Protein AF-A0A3B0RE97-F1 (afdb_monomer)

pLDDT: mean 91.7, std 10.53, range [50.34, 98.0]

Secondary structure (DSSP, 8-state):
-------S--HHHHHHHHHHHHHHHHH--HHHHHHHHTSSS-S-HHHHHHHHHTTGGGTTS--

Solvent-accessible surface area (backbone atoms only — not comparable to full-atom values): 4077 Å² total; per-residue (Å²): 130,84,82,77,69,86,90,73,81,52,71,69,56,50,56,50,48,52,52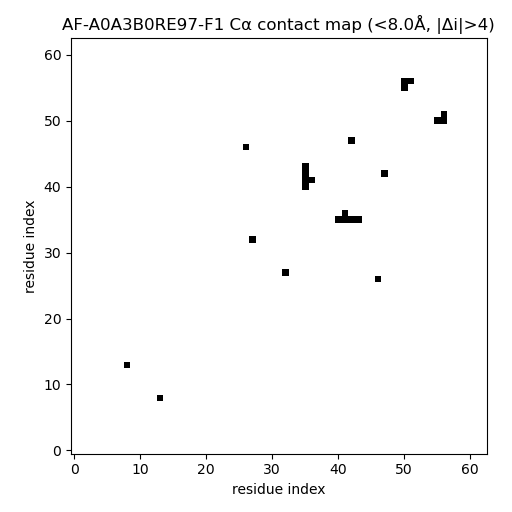,54,53,51,49,49,59,72,76,53,46,69,69,59,53,57,56,25,72,79,38,95,83,54,64,59,68,68,61,54,49,49,45,50,75,70,42,62,83,48,67,90,58,84,134

Sequence (63 aa):
MENLGTIGTTEEQIELMDVATNFCRDKSPIEKVRALIDDELGYDPGVWKEIGELGWLAIAIPE

Nearest PDB structures (foldseek):
  4x28-assembly1_C  TM=7.949E-01  e=1.400E+00  Mycobacterium tuberculosis H37Rv

Mean predicted aligned error: 5.45 Å

InterPro domains:
  IPR009100 Acyl-CoA dehydrogenase/oxidase, N-terminal and middle domain superfamily [SSF56645] (9-63)
  IPR013786 Acyl-CoA dehydrogenase/oxidase, N-terminal [PF02771] (10-63)
  IPR037069 Acyl-CoA dehydrogenase/oxidase, N-terminal domain superfamily [G3DSA:1.10.540.10] (8-63)

Radius of gyration: 16.63 Å; Cα contacts (8 Å, |Δi|>4): 12; chains: 1; bounding box: 40×31×44 Å

Organism: NCBI:txid652676

Structure (mmCIF, N/CA/C/O backbone):
data_AF-A0A3B0RE97-F1
#
_entry.id   AF-A0A3B0RE97-F1
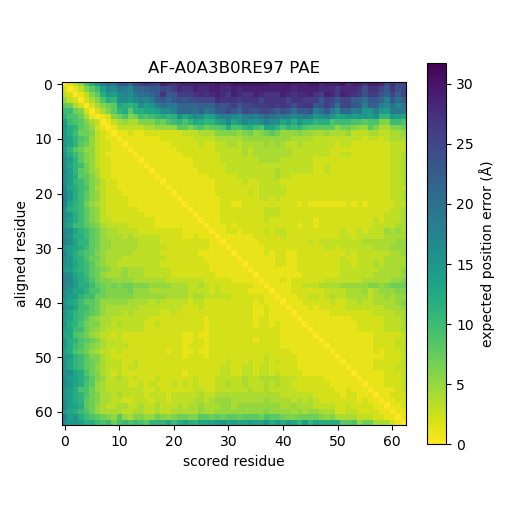#
loop_
_atom_site.group_PDB
_atom_site.id
_atom_site.type_symbol
_atom_site.label_atom_id
_atom_site.label_alt_id
_atom_site.label_comp_id
_atom_site.label_asym_id
_atom_site.label_entity_id
_atom_site.label_seq_id
_atom_site.pdbx_PDB_ins_code
_atom_site.Cartn_x
_atom_site.Cartn_y
_atom_site.Cartn_z
_atom_site.occupancy
_atom_site.B_iso_or_equiv
_atom_site.auth_seq_id
_atom_site.auth_comp_id
_atom_site.auth_asym_id
_atom_site.auth_atom_id
_atom_site.pdbx_PDB_model_num
ATOM 1 N N . MET A 1 1 ? 21.945 -21.715 -30.692 1.00 50.34 1 MET A N 1
ATOM 2 C CA . MET A 1 1 ? 20.982 -21.934 -29.599 1.00 50.34 1 MET A CA 1
ATOM 3 C C . MET A 1 1 ? 20.322 -20.587 -29.388 1.00 50.34 1 MET A C 1
ATOM 5 O O . MET A 1 1 ? 21.022 -19.662 -28.996 1.00 50.34 1 MET A O 1
ATOM 9 N N . GLU A 1 2 ? 19.079 -20.419 -29.845 1.00 56.78 2 GLU A N 1
ATOM 10 C CA . GLU A 1 2 ? 18.352 -19.155 -29.670 1.00 56.78 2 GLU A CA 1
ATOM 11 C C . GLU A 1 2 ? 18.266 -18.837 -28.178 1.00 56.78 2 GLU A C 1
ATOM 13 O O . GLU A 1 2 ? 17.945 -19.708 -27.370 1.00 56.78 2 GLU A O 1
ATOM 18 N N . ASN A 1 3 ? 18.624 -17.605 -27.816 1.00 65.12 3 ASN A N 1
ATOM 19 C CA . ASN A 1 3 ? 18.495 -17.108 -26.456 1.00 65.12 3 ASN A CA 1
ATOM 20 C C . ASN A 1 3 ? 17.004 -16.859 -26.195 1.00 65.12 3 ASN A C 1
ATOM 22 O O . ASN A 1 3 ? 16.475 -15.788 -26.483 1.00 65.12 3 ASN A O 1
ATOM 26 N N . LEU A 1 4 ? 16.319 -17.906 -25.739 1.00 67.19 4 LEU A N 1
ATOM 27 C CA . LEU A 1 4 ? 14.982 -17.827 -25.167 1.00 67.19 4 LEU A CA 1
ATOM 28 C C . LEU A 1 4 ? 15.163 -17.096 -23.833 1.00 67.19 4 LEU A C 1
ATOM 30 O O . LEU A 1 4 ? 15.686 -17.694 -22.899 1.00 67.19 4 LEU A O 1
ATOM 34 N N . GLY A 1 5 ? 14.868 -15.793 -23.816 1.00 68.12 5 GLY A N 1
ATOM 35 C CA . GLY A 1 5 ? 15.300 -14.840 -22.791 1.00 68.12 5 GLY A CA 1
ATOM 36 C C . GLY A 1 5 ? 15.243 -15.327 -21.340 1.00 68.12 5 GLY A C 1
ATOM 37 O O . GLY A 1 5 ? 14.434 -16.170 -20.956 1.00 68.12 5 GLY A O 1
ATOM 38 N N . THR A 1 6 ? 16.121 -14.757 -20.518 1.00 70.44 6 THR A N 1
ATOM 39 C CA . THR A 1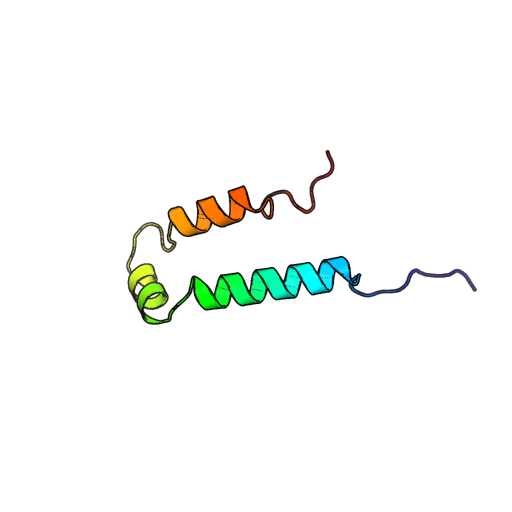 6 ? 16.251 -15.065 -19.095 1.00 70.44 6 THR A CA 1
ATOM 40 C C . THR A 1 6 ? 14.910 -14.877 -18.379 1.00 70.44 6 THR A C 1
ATOM 42 O O . THR A 1 6 ? 14.387 -13.768 -18.315 1.00 70.44 6 THR A O 1
ATOM 45 N N . ILE A 1 7 ? 14.347 -15.958 -17.834 1.00 74.00 7 ILE A N 1
ATOM 46 C CA . ILE A 1 7 ? 13.155 -15.891 -16.983 1.00 74.00 7 ILE A CA 1
ATOM 47 C C . ILE A 1 7 ? 13.622 -15.491 -15.580 1.00 74.00 7 ILE A C 1
ATOM 49 O O . ILE A 1 7 ? 14.288 -16.274 -14.903 1.00 74.00 7 ILE A O 1
ATOM 53 N N . GLY A 1 8 ? 13.297 -14.272 -15.156 1.00 80.88 8 GLY A N 1
ATOM 54 C CA . GLY A 1 8 ? 13.631 -13.747 -13.833 1.00 80.88 8 GLY A CA 1
ATOM 55 C C . GLY A 1 8 ? 13.144 -12.312 -13.642 1.00 80.88 8 GLY A C 1
ATOM 56 O O . GLY A 1 8 ? 12.786 -11.644 -14.610 1.00 80.88 8 GLY A O 1
ATOM 57 N N . THR A 1 9 ? 13.114 -11.851 -12.393 1.00 87.12 9 THR A N 1
ATOM 58 C CA . THR A 1 9 ? 12.887 -10.441 -12.046 1.00 87.12 9 THR A CA 1
ATOM 59 C C . THR A 1 9 ? 14.165 -9.628 -12.222 1.00 87.12 9 THR A C 1
ATOM 61 O O . THR A 1 9 ? 15.258 -10.117 -11.926 1.00 87.12 9 THR A O 1
ATOM 64 N N . THR A 1 10 ? 14.034 -8.385 -12.682 1.00 92.00 10 THR A N 1
ATOM 65 C CA . THR A 1 10 ? 15.147 -7.423 -12.695 1.00 92.00 10 THR A CA 1
ATOM 66 C C . THR A 1 10 ? 15.473 -6.949 -11.276 1.00 92.00 10 THR A C 1
ATOM 68 O O . THR A 1 10 ? 14.664 -7.106 -10.362 1.00 92.00 10 THR A O 1
ATOM 71 N N . GLU A 1 11 ? 16.650 -6.351 -11.083 1.00 93.19 11 GLU A N 1
ATOM 72 C CA . GLU A 1 11 ? 17.037 -5.741 -9.801 1.00 93.19 11 GLU A CA 1
ATOM 73 C C . GLU A 1 11 ? 16.040 -4.649 -9.384 1.00 93.19 11 GLU A C 1
ATOM 75 O O . GLU A 1 11 ? 15.512 -4.695 -8.280 1.00 93.19 11 G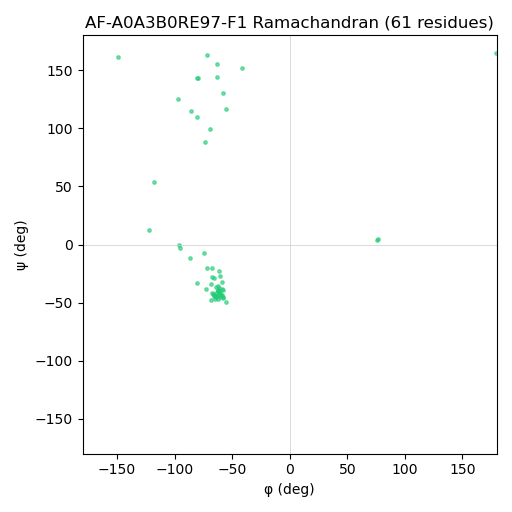LU A O 1
ATOM 80 N N . GLU A 1 12 ? 15.646 -3.775 -10.313 1.00 92.19 12 GLU A N 1
ATOM 81 C CA . GLU A 1 12 ? 14.614 -2.752 -10.081 1.00 92.19 12 GLU A CA 1
ATOM 82 C C . GLU A 1 12 ? 13.262 -3.354 -9.652 1.00 92.19 12 GLU A C 1
ATOM 84 O O . GLU A 1 12 ? 12.583 -2.820 -8.777 1.00 92.19 12 GLU A O 1
ATOM 89 N N . GLN A 1 13 ? 12.857 -4.489 -10.236 1.00 92.88 13 GLN A N 1
ATOM 90 C CA . GLN A 1 13 ? 11.626 -5.180 -9.837 1.00 92.88 13 GLN A CA 1
ATOM 91 C C . GLN A 1 13 ? 11.733 -5.787 -8.434 1.00 92.88 13 GLN A C 1
ATOM 93 O O . GLN A 1 13 ? 10.732 -5.830 -7.718 1.00 92.88 13 GLN A O 1
ATOM 98 N N . ILE A 1 14 ? 12.920 -6.253 -8.040 1.00 94.88 14 ILE A N 1
ATOM 99 C CA . ILE A 1 14 ? 13.184 -6.750 -6.684 1.00 94.88 14 ILE A CA 1
ATOM 100 C C . ILE A 1 14 ? 13.124 -5.590 -5.686 1.00 94.88 14 ILE A C 1
ATOM 102 O O . ILE A 1 14 ? 12.406 -5.686 -4.695 1.00 94.88 14 ILE A O 1
ATOM 106 N N . GLU A 1 15 ? 13.788 -4.472 -5.976 1.00 95.19 15 GLU A N 1
ATOM 107 C CA . GLU A 1 15 ? 13.749 -3.278 -5.125 1.00 95.19 15 GLU A CA 1
ATOM 108 C C . GLU A 1 15 ? 12.317 -2.754 -4.950 1.00 95.19 15 GLU A C 1
ATOM 110 O O . GLU A 1 15 ? 11.879 -2.467 -3.833 1.00 95.19 15 GLU A O 1
ATOM 115 N N . LEU A 1 16 ? 11.543 -2.701 -6.038 1.00 94.56 16 LEU A N 1
ATOM 116 C CA . LEU A 1 16 ? 10.128 -2.341 -5.990 1.00 94.56 16 LEU A CA 1
ATOM 117 C C . LEU A 1 16 ? 9.322 -3.303 -5.102 1.00 94.56 16 LEU A C 1
ATOM 119 O O . LEU A 1 16 ? 8.484 -2.858 -4.312 1.00 94.56 16 LEU A O 1
ATOM 123 N N . MET A 1 17 ? 9.570 -4.611 -5.215 1.00 94.75 17 MET A N 1
ATOM 124 C CA . MET A 1 17 ? 8.913 -5.630 -4.393 1.00 94.75 17 MET A CA 1
ATOM 125 C C . MET A 1 17 ? 9.215 -5.434 -2.903 1.00 94.75 17 MET A C 1
ATOM 127 O O . MET A 1 17 ? 8.312 -5.565 -2.071 1.00 94.75 17 MET A O 1
ATOM 131 N N . ASP A 1 18 ? 10.453 -5.087 -2.557 1.00 97.19 18 ASP A N 1
ATOM 132 C CA . ASP A 1 18 ? 10.865 -4.841 -1.174 1.00 97.19 18 ASP A CA 1
ATOM 133 C C . ASP A 1 18 ? 10.164 -3.608 -0.591 1.00 97.19 18 ASP A C 1
ATOM 135 O O . ASP A 1 18 ? 9.627 -3.660 0.524 1.00 97.19 18 ASP A O 1
ATOM 139 N N . VAL A 1 19 ? 10.085 -2.515 -1.358 1.00 96.88 19 VAL A N 1
ATOM 140 C CA . VAL A 1 19 ? 9.345 -1.309 -0.950 1.00 96.88 19 VAL A CA 1
ATOM 141 C C . VAL A 1 19 ? 7.857 -1.622 -0.766 1.00 96.88 19 VAL A C 1
ATOM 143 O O . VAL A 1 19 ? 7.284 -1.271 0.268 1.00 96.88 19 VAL A O 1
ATOM 146 N N . ALA A 1 20 ? 7.235 -2.332 -1.712 1.00 96.25 20 ALA A N 1
ATOM 147 C CA . ALA A 1 20 ? 5.828 -2.728 -1.621 1.00 96.25 20 ALA A CA 1
ATOM 148 C C . ALA A 1 20 ? 5.547 -3.642 -0.421 1.00 96.25 20 ALA A C 1
ATOM 150 O O . ALA A 1 20 ? 4.537 -3.481 0.272 1.00 96.25 20 ALA A O 1
ATOM 151 N N . THR A 1 21 ? 6.465 -4.562 -0.126 1.00 97.00 21 THR A N 1
ATOM 152 C CA . THR A 1 21 ? 6.362 -5.479 1.014 1.00 97.00 21 THR A CA 1
ATOM 153 C C . THR A 1 21 ? 6.410 -4.724 2.339 1.00 97.00 21 THR A C 1
ATOM 155 O O . THR A 1 21 ? 5.573 -4.960 3.217 1.00 97.00 21 THR A O 1
ATOM 158 N N . ASN A 1 22 ? 7.359 -3.797 2.488 1.00 98.00 22 ASN A N 1
ATOM 159 C CA . ASN A 1 22 ? 7.482 -2.983 3.697 1.00 98.00 22 ASN A CA 1
ATOM 160 C C . ASN A 1 22 ? 6.281 -2.048 3.869 1.00 98.00 22 ASN A C 1
ATOM 162 O O . ASN A 1 22 ? 5.694 -2.004 4.948 1.00 98.00 22 ASN A O 1
ATOM 166 N N . PHE A 1 23 ? 5.830 -1.407 2.790 1.00 97.88 23 PHE A N 1
ATOM 167 C CA . PHE A 1 23 ? 4.612 -0.600 2.800 1.00 97.88 23 PHE A CA 1
ATOM 168 C C . PHE A 1 23 ? 3.396 -1.394 3.297 1.00 97.88 23 PHE A C 1
ATOM 170 O O . PHE A 1 23 ? 2.691 -0.954 4.206 1.00 97.88 23 PHE A O 1
ATOM 177 N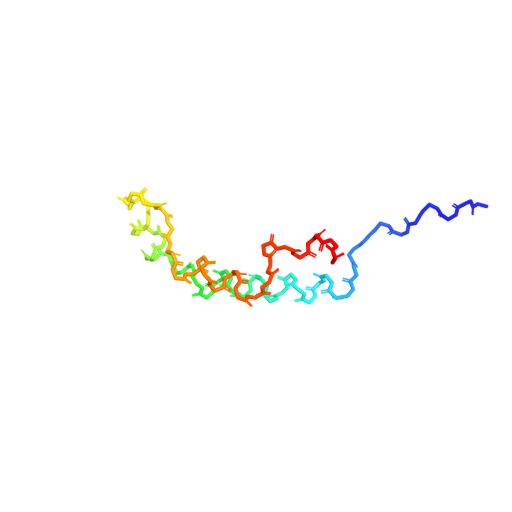 N . CYS A 1 24 ? 3.165 -2.595 2.753 1.00 96.12 24 CYS A N 1
ATOM 178 C CA . CYS A 1 24 ? 2.048 -3.441 3.177 1.00 96.12 24 CYS A CA 1
ATOM 179 C C . CYS A 1 24 ? 2.145 -3.810 4.660 1.00 96.12 24 CYS A C 1
ATOM 181 O O . CYS A 1 24 ? 1.132 -3.780 5.363 1.00 96.12 24 CYS A O 1
ATOM 183 N N . ARG A 1 25 ? 3.352 -4.134 5.140 1.00 96.56 25 ARG A N 1
ATOM 184 C CA . ARG A 1 25 ? 3.611 -4.459 6.548 1.00 96.56 25 ARG A CA 1
ATOM 185 C C . ARG A 1 25 ? 3.271 -3.288 7.468 1.00 96.56 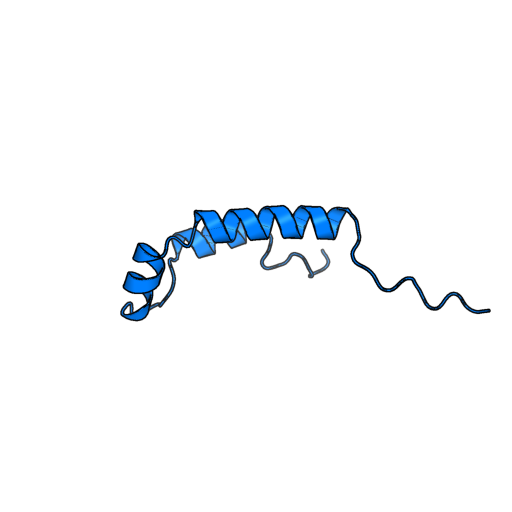25 ARG A C 1
ATOM 187 O O . ARG A 1 25 ? 2.601 -3.497 8.477 1.00 96.56 25 ARG A O 1
ATOM 194 N N . ASP A 1 26 ? 3.688 -2.084 7.100 1.00 97.38 26 ASP A N 1
ATOM 195 C CA . ASP A 1 26 ? 3.500 -0.883 7.914 1.00 97.38 26 ASP A CA 1
ATOM 196 C C . ASP A 1 26 ? 2.040 -0.411 7.917 1.00 97.38 26 ASP A C 1
ATOM 198 O O . ASP A 1 26 ? 1.515 0.023 8.945 1.00 97.38 26 ASP A O 1
ATOM 202 N N . LYS A 1 27 ? 1.349 -0.516 6.775 1.00 97.19 27 LYS A N 1
ATOM 203 C CA . LYS A 1 27 ? -0.031 -0.028 6.612 1.00 97.19 27 LYS A CA 1
ATOM 204 C C . LYS A 1 27 ? -1.104 -1.034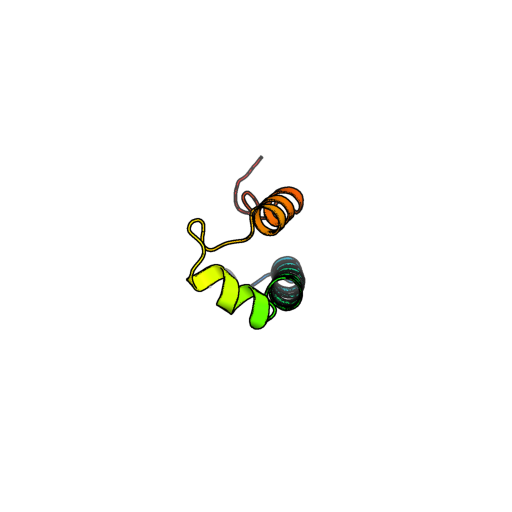 7.034 1.00 97.19 27 LYS A C 1
ATOM 206 O O . LYS A 1 27 ? -2.262 -0.626 7.173 1.00 97.19 27 LYS A O 1
ATOM 211 N N . SER A 1 28 ? -0.738 -2.298 7.280 1.00 95.88 28 SER A N 1
ATOM 212 C CA . SER A 1 28 ? -1.670 -3.397 7.601 1.00 95.88 28 SER A CA 1
ATOM 213 C C . SER A 1 28 ? -1.466 -4.013 8.998 1.00 95.88 28 SER A C 1
ATOM 215 O O . SER A 1 28 ? -1.330 -5.235 9.118 1.00 95.88 28 SER A O 1
ATOM 217 N N . PRO A 1 29 ? -1.460 -3.223 10.092 1.00 96.75 29 PRO A N 1
ATOM 218 C CA . PRO A 1 29 ? -1.441 -3.797 11.433 1.00 96.75 29 PRO A CA 1
ATOM 219 C C . PRO A 1 29 ? -2.715 -4.620 11.681 1.00 96.75 29 PRO A C 1
ATOM 221 O O . PRO A 1 29 ? -3.807 -4.250 11.245 1.00 96.75 29 PRO A O 1
ATOM 224 N N . ILE A 1 30 ? -2.589 -5.731 12.416 1.00 96.31 30 ILE A N 1
ATOM 225 C CA . ILE A 1 30 ? -3.674 -6.719 12.571 1.00 96.31 30 ILE A CA 1
ATOM 226 C C . ILE A 1 30 ? -4.957 -6.133 13.174 1.00 96.31 30 ILE A C 1
ATOM 228 O O . ILE A 1 30 ? -6.054 -6.566 12.832 1.00 96.31 30 ILE A O 1
ATOM 232 N N . GLU A 1 31 ? -4.837 -5.133 14.047 1.00 96.94 31 GLU A N 1
ATOM 233 C CA . GLU A 1 31 ? -5.983 -4.430 14.631 1.00 96.94 31 GLU A CA 1
ATOM 234 C C . GLU A 1 31 ? -6.786 -3.682 13.563 1.00 96.94 31 GLU A C 1
ATOM 236 O O . GLU A 1 31 ? -8.006 -3.819 13.504 1.00 96.94 31 GLU A O 1
ATOM 241 N N . LYS A 1 32 ? -6.096 -2.967 12.665 1.00 96.31 32 LYS A N 1
ATOM 242 C CA . LYS A 1 32 ? -6.718 -2.260 11.541 1.00 96.31 32 LYS A CA 1
ATOM 243 C C . LYS A 1 32 ? -7.354 -3.238 10.562 1.00 96.31 32 LYS A C 1
ATOM 245 O O . LYS A 1 32 ? -8.487 -3.027 10.153 1.00 96.31 32 LYS A O 1
ATOM 250 N N . VAL A 1 33 ? -6.657 -4.327 10.231 1.00 96.44 33 VAL A N 1
ATOM 251 C CA . VAL A 1 33 ? -7.196 -5.374 9.347 1.00 96.44 33 VAL A CA 1
ATOM 252 C C . VAL A 1 33 ? -8.492 -5.948 9.917 1.00 96.44 33 VAL A C 1
ATOM 254 O O . VAL A 1 33 ? -9.468 -6.066 9.189 1.00 96.44 33 VAL A O 1
ATOM 257 N N . ARG A 1 34 ? -8.536 -6.262 11.218 1.00 97.31 34 ARG A N 1
ATOM 258 C CA . ARG A 1 34 ? -9.758 -6.765 11.864 1.00 97.31 34 ARG A CA 1
ATOM 259 C C . ARG A 1 34 ? -10.897 -5.754 11.828 1.00 97.31 34 ARG A C 1
ATOM 261 O O . ARG A 1 34 ? -12.012 -6.149 11.528 1.00 97.31 34 ARG A O 1
ATOM 268 N N . ALA A 1 35 ? -10.616 -4.481 12.100 1.00 96.50 35 ALA A N 1
ATOM 269 C CA . ALA A 1 35 ? -11.629 -3.431 12.028 1.00 96.50 35 ALA A CA 1
ATOM 270 C C . ALA A 1 35 ? -12.213 -3.282 10.611 1.00 96.50 35 ALA A C 1
ATOM 272 O O . ALA A 1 35 ? -13.410 -3.071 10.466 1.00 96.50 35 ALA A O 1
ATOM 273 N N . LEU A 1 36 ? -11.382 -3.440 9.576 1.00 97.56 36 LEU A N 1
ATOM 274 C CA . LEU A 1 36 ? -11.809 -3.343 8.180 1.00 97.56 36 LEU A CA 1
ATOM 275 C C . LEU A 1 36 ? -12.669 -4.527 7.709 1.00 97.56 36 LEU A C 1
ATOM 277 O O . LEU A 1 36 ? -13.385 -4.375 6.733 1.00 97.56 36 LEU A O 1
ATOM 281 N N . ILE A 1 37 ? -12.642 -5.690 8.372 1.00 96.94 37 ILE A N 1
ATOM 282 C CA . ILE A 1 37 ? -13.489 -6.839 7.985 1.00 96.94 37 ILE A CA 1
ATOM 283 C C . ILE A 1 37 ? -14.982 -6.506 8.109 1.00 96.94 37 ILE A C 1
ATOM 285 O O . ILE A 1 37 ? -15.779 -6.973 7.299 1.00 96.94 37 ILE A O 1
ATOM 289 N N . ASP A 1 38 ? -15.340 -5.704 9.112 1.00 96.31 38 ASP A N 1
ATOM 290 C CA . ASP A 1 38 ? -16.722 -5.307 9.394 1.00 96.31 38 ASP A CA 1
ATOM 291 C C . ASP A 1 38 ? -17.089 -3.946 8.763 1.00 96.31 38 ASP A C 1
ATOM 293 O O . ASP A 1 38 ? -18.229 -3.495 8.881 1.00 96.31 38 ASP A O 1
ATOM 297 N N . ASP A 1 39 ? -16.131 -3.277 8.113 1.00 97.00 39 ASP A N 1
ATOM 298 C CA . ASP A 1 39 ? -16.330 -1.995 7.435 1.00 97.00 39 ASP A CA 1
ATOM 299 C C . ASP A 1 39 ? -16.971 -2.191 6.050 1.00 97.00 39 ASP A C 1
ATOM 301 O O . ASP A 1 39 ? -16.656 -3.138 5.333 1.00 97.00 39 ASP A O 1
ATOM 305 N N . GLU A 1 40 ? -17.861 -1.278 5.646 1.00 97.69 40 GLU A N 1
ATOM 306 C CA . GLU A 1 40 ? -18.580 -1.376 4.367 1.00 97.69 40 GLU A CA 1
ATOM 307 C C . GLU A 1 40 ? -17.646 -1.291 3.148 1.00 97.69 40 GLU A C 1
ATOM 309 O O . GLU A 1 40 ? -17.873 -1.978 2.150 1.00 97.69 40 GLU A O 1
ATOM 314 N N . LEU A 1 41 ? -16.593 -0.468 3.212 1.00 96.88 41 LEU A N 1
ATOM 315 C CA . LEU A 1 41 ? -15.611 -0.361 2.132 1.00 96.88 41 LEU A CA 1
ATOM 316 C C . LEU A 1 41 ? -14.590 -1.497 2.196 1.00 96.88 41 LEU A C 1
ATOM 318 O O . LEU A 1 41 ? -14.104 -1.940 1.155 1.00 96.88 41 LEU A O 1
ATOM 322 N N . GLY A 1 42 ? -14.249 -1.962 3.398 1.00 96.81 42 GLY A N 1
ATOM 323 C CA . GLY A 1 42 ? -13.319 -3.074 3.604 1.00 96.81 42 GLY A CA 1
ATOM 324 C C . GLY A 1 42 ? -11.841 -2.716 3.402 1.00 96.81 42 GLY A C 1
ATOM 325 O O . GLY A 1 42 ? -10.968 -3.582 3.481 1.00 96.81 42 GLY A O 1
ATOM 326 N N . TYR A 1 43 ? -11.535 -1.444 3.144 1.00 96.12 43 TYR A N 1
ATOM 327 C CA . TYR A 1 43 ? -10.178 -0.913 3.026 1.00 96.12 43 TYR A CA 1
ATOM 328 C C . TYR A 1 43 ? -10.125 0.549 3.474 1.00 96.12 43 TYR A C 1
ATOM 330 O O . TYR A 1 43 ? -11.137 1.240 3.518 1.00 96.12 43 TYR A O 1
ATOM 338 N N . ASP A 1 44 ? -8.924 1.041 3.777 1.00 96.56 44 ASP A N 1
ATOM 339 C CA . ASP A 1 44 ? -8.704 2.452 4.100 1.00 96.56 44 ASP A CA 1
ATOM 340 C C . ASP A 1 44 ? -8.486 3.273 2.811 1.00 96.56 44 ASP A C 1
ATOM 342 O O . ASP A 1 44 ? -7.463 3.081 2.136 1.00 96.56 44 ASP A O 1
ATOM 346 N N . PRO A 1 45 ? -9.383 4.218 2.460 1.00 97.12 45 PRO A N 1
ATOM 347 C CA . PRO A 1 45 ? -9.228 5.048 1.266 1.00 97.12 45 PRO A CA 1
ATOM 348 C C . PRO A 1 45 ? -7.959 5.907 1.261 1.00 97.12 45 PRO A C 1
ATOM 350 O O . PRO A 1 45 ? -7.439 6.220 0.190 1.00 97.12 45 PRO A O 1
ATOM 353 N N . GLY A 1 46 ? -7.436 6.276 2.433 1.00 97.44 46 GLY A N 1
ATOM 354 C CA . GLY A 1 46 ? -6.176 7.003 2.562 1.00 97.44 46 GLY A CA 1
ATOM 355 C C . GLY A 1 46 ? -4.976 6.154 2.146 1.00 97.44 46 GLY A C 1
ATOM 356 O O . GLY A 1 46 ? -4.122 6.630 1.403 1.00 97.44 46 GLY A O 1
ATOM 357 N N . VAL A 1 47 ? -4.955 4.875 2.538 1.00 97.19 47 VAL A N 1
ATOM 358 C CA . VAL A 1 47 ? -3.926 3.923 2.081 1.00 97.19 47 VAL A CA 1
ATOM 359 C C . VAL A 1 47 ? -4.033 3.708 0.572 1.00 97.19 47 VAL A C 1
ATOM 361 O O . VAL A 1 47 ? -3.020 3.702 -0.122 1.00 97.19 47 VAL A O 1
ATOM 364 N N . TRP A 1 48 ? -5.252 3.589 0.041 1.00 97.06 48 TRP A N 1
ATOM 365 C CA . TRP A 1 48 ? -5.458 3.439 -1.402 1.00 97.06 48 TRP A CA 1
ATOM 366 C C . TRP A 1 48 ? -4.968 4.657 -2.198 1.00 97.06 48 TRP A C 1
ATOM 368 O O . TRP A 1 48 ? -4.340 4.513 -3.247 1.00 97.06 48 TRP A O 1
ATOM 378 N N . LYS A 1 49 ? -5.207 5.865 -1.676 1.00 98.00 49 LYS A N 1
ATOM 379 C CA . LYS A 1 49 ? -4.708 7.116 -2.259 1.00 98.00 49 LYS A CA 1
ATOM 380 C C . LYS A 1 49 ? -3.181 7.155 -2.304 1.00 98.00 49 LYS A C 1
ATOM 382 O O . LYS A 1 49 ? -2.625 7.522 -3.333 1.00 98.00 49 LYS A O 1
ATOM 387 N N . GLU A 1 50 ? -2.520 6.727 -1.234 1.00 97.94 50 GLU A N 1
ATOM 388 C CA . GLU A 1 50 ? -1.056 6.664 -1.153 1.00 97.94 50 GLU A CA 1
ATOM 389 C C . GLU A 1 50 ? -0.464 5.698 -2.194 1.00 97.94 50 GLU A C 1
ATOM 391 O O . GLU A 1 50 ? 0.502 6.043 -2.866 1.00 97.94 50 GLU A O 1
ATOM 396 N N . ILE A 1 51 ? -1.096 4.538 -2.429 1.00 97.00 51 ILE A N 1
ATOM 397 C CA . ILE A 1 51 ? -0.700 3.611 -3.512 1.00 97.00 51 ILE A CA 1
ATOM 398 C C . ILE A 1 51 ? -0.779 4.297 -4.889 1.00 97.00 51 ILE A C 1
ATOM 400 O O . ILE A 1 51 ? 0.080 4.083 -5.747 1.00 97.00 51 ILE A O 1
ATOM 404 N N . GLY A 1 52 ? -1.793 5.140 -5.106 1.00 96.50 52 GLY A N 1
ATOM 405 C CA . GLY A 1 52 ? -1.917 5.952 -6.318 1.00 96.50 52 GLY A CA 1
ATOM 406 C C . GLY A 1 52 ? -0.821 7.013 -6.449 1.00 96.50 52 GLY A C 1
ATOM 407 O O . GLY A 1 52 ? -0.257 7.174 -7.528 1.00 96.50 52 GLY A O 1
ATOM 408 N N . GLU A 1 53 ? -0.480 7.701 -5.358 1.00 96.56 53 GLU A N 1
ATOM 409 C CA . GLU A 1 53 ? 0.594 8.708 -5.319 1.00 96.56 53 GLU A CA 1
ATOM 410 C C . GLU A 1 53 ? 1.986 8.100 -5.553 1.00 96.56 53 GLU A C 1
ATOM 412 O O . GLU A 1 53 ? 2.851 8.756 -6.130 1.00 96.56 53 GLU A O 1
ATOM 417 N N . LEU A 1 54 ? 2.182 6.832 -5.182 1.00 95.50 54 LEU A N 1
ATOM 418 C CA . LEU A 1 54 ? 3.387 6.053 -5.491 1.00 95.50 54 LEU A CA 1
ATOM 419 C C . LEU A 1 54 ? 3.459 5.598 -6.962 1.00 95.50 54 LEU A C 1
ATOM 421 O O . LEU A 1 54 ? 4.463 5.025 -7.380 1.00 95.50 54 LEU A O 1
ATOM 425 N N . GLY A 1 55 ? 2.401 5.815 -7.751 1.00 94.62 55 GLY A N 1
ATOM 426 C CA . GLY A 1 55 ? 2.334 5.441 -9.168 1.00 94.62 55 GLY A CA 1
ATOM 427 C C . GLY A 1 55 ? 2.105 3.948 -9.427 1.00 94.62 55 GLY A C 1
ATOM 428 O O . GLY A 1 55 ? 2.079 3.513 -10.577 1.00 94.62 55 GLY A O 1
ATOM 429 N N . TRP A 1 56 ? 1.893 3.141 -8.385 1.00 95.06 56 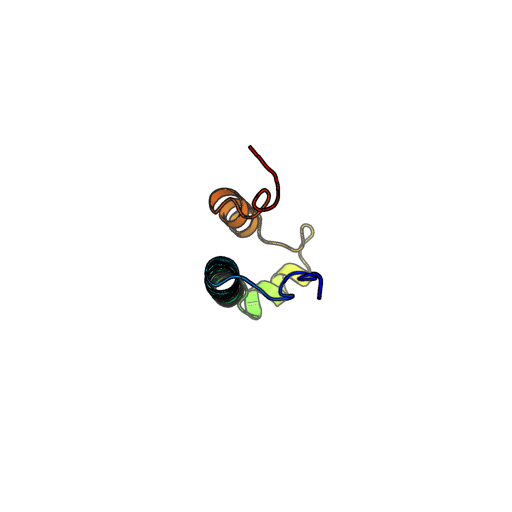TRP A N 1
ATOM 430 C CA . TRP A 1 56 ? 1.842 1.680 -8.512 1.00 95.06 56 TRP A CA 1
ATOM 431 C C . TRP A 1 56 ? 0.639 1.175 -9.306 1.00 95.06 56 TRP A C 1
ATOM 433 O O . TRP A 1 56 ? 0.721 0.136 -9.955 1.00 95.06 56 TRP A O 1
ATOM 443 N N . LEU A 1 57 ? -0.467 1.923 -9.310 1.00 94.88 57 LEU A N 1
ATOM 444 C CA . LEU A 1 57 ? -1.689 1.526 -10.017 1.00 94.88 57 LEU A CA 1
ATOM 445 C C . LEU A 1 57 ? -1.537 1.518 -11.547 1.00 94.88 57 LEU A C 1
ATOM 447 O O . LEU A 1 57 ? -2.323 0.863 -12.226 1.00 94.88 57 LEU A O 1
ATOM 451 N N . ALA A 1 58 ? -0.537 2.221 -12.084 1.00 94.56 58 ALA A N 1
ATOM 452 C CA . ALA A 1 58 ? -0.264 2.301 -13.517 1.00 94.56 58 ALA A CA 1
ATOM 453 C C . ALA A 1 58 ? 1.155 1.834 -13.878 1.00 94.56 58 ALA A C 1
ATOM 455 O O . ALA A 1 58 ? 1.587 2.026 -15.006 1.00 94.56 58 ALA A O 1
ATOM 456 N N . ILE A 1 59 ? 1.873 1.183 -12.956 1.00 92.50 59 ILE A N 1
ATOM 457 C CA . ILE A 1 59 ? 3.302 0.858 -13.121 1.00 92.50 59 ILE A CA 1
ATOM 458 C C . ILE A 1 59 ? 3.613 -0.063 -14.309 1.00 92.50 59 ILE A C 1
ATOM 460 O O . ILE A 1 59 ? 4.730 -0.078 -14.813 1.00 92.50 59 ILE A O 1
ATOM 464 N N . ALA A 1 60 ? 2.626 -0.834 -14.766 1.00 90.81 60 ALA A N 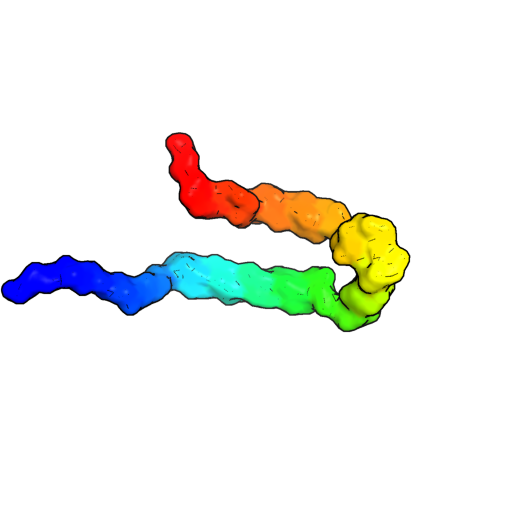1
ATOM 465 C CA . ALA A 1 60 ? 2.742 -1.710 -15.929 1.00 90.81 60 ALA A CA 1
ATOM 466 C C . ALA A 1 60 ? 2.217 -1.072 -17.231 1.00 90.81 60 ALA A C 1
ATOM 468 O O . ALA A 1 60 ? 2.223 -1.729 -18.273 1.00 90.81 60 ALA A O 1
ATOM 469 N N . ILE A 1 61 ? 1.714 0.164 -17.179 1.00 93.19 61 ILE A N 1
ATOM 470 C CA . ILE A 1 61 ? 1.110 0.860 -18.316 1.00 93.19 61 ILE A CA 1
ATOM 471 C C . ILE A 1 61 ? 2.161 1.780 -18.958 1.00 93.19 61 ILE A C 1
ATOM 473 O O . ILE A 1 61 ? 2.744 2.598 -18.250 1.00 93.19 61 ILE A O 1
ATOM 477 N N . PRO A 1 62 ? 2.419 1.660 -20.274 1.00 88.75 62 PRO A N 1
ATOM 478 C CA . PRO A 1 62 ? 3.299 2.581 -20.995 1.00 88.75 62 PRO A CA 1
ATOM 479 C C . PRO A 1 62 ? 2.765 4.021 -21.009 1.00 88.75 62 PRO A C 1
ATOM 481 O O . PRO A 1 62 ? 1.553 4.224 -20.930 1.00 88.75 62 PRO A O 1
ATOM 484 N N . GLU A 1 63 ? 3.670 4.992 -21.161 1.00 78.19 63 GLU A N 1
ATOM 485 C CA . GLU A 1 63 ? 3.345 6.423 -21.320 1.00 78.19 63 GLU A CA 1
ATOM 486 C C . GLU A 1 63 ? 2.615 6.756 -22.632 1.00 78.19 63 GLU A C 1
ATOM 488 O O . GLU A 1 63 ? 2.935 6.143 -23.681 1.00 78.19 63 GLU A O 1
#

Foldseek 3Di:
DDCPDDPDDDPVRVVVVVVVVVLCVVQCDPVVQVVLVPPPVSDDVVSVVVCVVVVVVCPVPDD